Protein AF-A0A957YGZ9-F1 (afdb_monomer_lite)

Secondary structure (DSSP, 8-state):
--GGGTPPPEEEEPPPHHHHSHHHHTTT-TT--HHHHHHHHHHHHHHHHHTT-EEEEHHHHHHTTTTS--B-TTSSSB-HHHHHHHHHHHHHHHHHTT-S------

Foldseek 3Di:
DVVVVVAADEAEDDAWPCLLPVVVVCVVVVVDDNCNRCVVVVVVVVVCVVVVRHYHYCSVQVVVVSVDDQADPPGRDGDPVVVVSSVVSVVCSCVVVVVDDPPPPD

Radius of gyration: 16.59 Å; chains: 1; bounding box: 50×28×41 Å

Sequence (106 aa):
MTDAAEIKLVIVLFPYREQLYFEEYRIFAPELTWEEIDKPYQLMLEFCQENNIDVLDLADIFVNHKLEQFIYERDTHLNPLGNEIAADAIYEHLVSHHYTRSIGMN

Structure (mmCIF, N/CA/C/O backbone):
data_AF-A0A957YGZ9-F1
#
_entry.id   AF-A0A957YGZ9-F1
#
loop_
_atom_site.group_PDB
_atom_site.id
_atom_site.type_symbol
_atom_site.label_atom_id
_atom_site.label_alt_id
_atom_site.label_comp_id
_atom_site.label_asym_id
_atom_site.label_entity_id
_atom_site.label_seq_id
_atom_site.pdbx_PDB_ins_code
_atom_site.Cartn_x
_atom_site.Cartn_y
_atom_site.Cartn_z
_atom_site.occupancy
_atom_site.B_iso_or_equiv
_atom_site.auth_seq_id
_atom_site.auth_comp_id
_atom_site.auth_asym_id
_atom_site.auth_atom_id
_atom_site.pdbx_PDB_model_num
ATOM 1 N N . MET A 1 1 ? -8.695 17.126 17.177 1.00 59.16 1 MET A N 1
ATOM 2 C CA . MET A 1 1 ? -7.877 15.949 17.534 1.00 59.16 1 MET A CA 1
ATOM 3 C C . MET A 1 1 ? -8.819 14.770 17.671 1.00 59.16 1 MET A C 1
ATOM 5 O O . MET A 1 1 ? -9.837 14.929 18.335 1.00 59.16 1 MET A O 1
ATOM 9 N N . THR A 1 2 ? -8.533 13.650 17.014 1.00 76.75 2 THR A N 1
ATOM 10 C CA . THR A 1 2 ? -9.338 12.416 17.093 1.00 76.75 2 THR A CA 1
ATOM 11 C C . THR A 1 2 ? -9.388 11.853 18.514 1.00 76.75 2 THR A C 1
ATOM 13 O O . THR A 1 2 ? -10.424 11.339 18.925 1.00 76.75 2 THR A O 1
ATOM 16 N N . ASP A 1 3 ? -8.330 12.077 19.299 1.00 74.00 3 ASP A N 1
ATOM 17 C CA . ASP A 1 3 ? -8.224 11.637 20.696 1.00 74.00 3 ASP A CA 1
ATOM 18 C C . ASP A 1 3 ? -9.319 12.220 21.590 1.00 74.00 3 ASP A C 1
ATOM 20 O O . ASP A 1 3 ? -9.914 11.511 22.394 1.00 74.00 3 ASP A O 1
ATOM 24 N N . ALA A 1 4 ? -9.652 13.500 21.400 1.00 77.44 4 ALA A N 1
ATOM 25 C CA . ALA A 1 4 ? -10.712 14.168 22.155 1.00 77.44 4 ALA A CA 1
ATOM 26 C C . ALA A 1 4 ? -12.112 13.605 21.849 1.00 77.44 4 ALA A C 1
ATOM 28 O O . ALA A 1 4 ? -13.042 13.829 22.619 1.00 77.44 4 ALA A O 1
ATOM 29 N N . ALA A 1 5 ? -12.262 12.908 20.720 1.00 83.25 5 ALA A N 1
ATOM 30 C CA . ALA A 1 5 ? -13.495 12.249 20.309 1.00 83.25 5 ALA A CA 1
ATOM 31 C C . ALA A 1 5 ? -13.462 10.728 20.541 1.00 83.25 5 ALA A C 1
ATOM 33 O O . ALA A 1 5 ? -14.399 10.045 20.136 1.00 83.25 5 ALA A O 1
ATOM 34 N N . GLU A 1 6 ? -12.390 10.196 21.145 1.00 83.75 6 GLU A N 1
ATOM 35 C CA . GLU A 1 6 ? -12.156 8.755 21.321 1.00 83.75 6 GLU A CA 1
ATOM 36 C C . GLU A 1 6 ? -12.248 7.959 20.000 1.00 83.75 6 GLU A C 1
ATOM 38 O O . GLU A 1 6 ? -12.641 6.792 19.970 1.00 83.75 6 GLU A O 1
ATOM 43 N N . ILE A 1 7 ? -11.874 8.594 18.882 1.00 87.12 7 ILE A N 1
ATOM 44 C CA . ILE A 1 7 ? -11.827 7.967 17.558 1.00 87.12 7 ILE A CA 1
ATOM 45 C C . ILE A 1 7 ? -10.395 7.510 17.293 1.00 87.12 7 ILE A C 1
ATOM 47 O O . ILE A 1 7 ? -9.454 8.293 17.413 1.00 87.12 7 ILE A O 1
ATOM 51 N N . LYS A 1 8 ? -10.224 6.247 16.899 1.00 89.12 8 LYS A N 1
ATOM 52 C CA . LYS A 1 8 ? -8.933 5.738 16.429 1.00 89.12 8 LYS A CA 1
ATOM 53 C C . LYS A 1 8 ? -8.703 6.160 14.982 1.00 89.12 8 LYS A C 1
ATOM 55 O O . LYS A 1 8 ? -9.574 5.972 14.137 1.00 89.12 8 LYS A O 1
ATOM 60 N N . LEU A 1 9 ? -7.541 6.757 14.727 1.00 92.44 9 LEU A N 1
ATOM 61 C CA . LEU A 1 9 ? -7.042 7.013 13.383 1.00 92.44 9 LEU A CA 1
ATOM 62 C C . LEU A 1 9 ? -6.194 5.815 12.962 1.00 92.44 9 LEU A C 1
ATOM 64 O O . LEU A 1 9 ? -5.256 5.463 13.670 1.00 92.44 9 LEU A O 1
ATOM 68 N N . VAL A 1 10 ? -6.529 5.242 11.812 1.00 95.06 10 VAL A N 1
ATOM 69 C CA . VAL A 1 10 ? -5.707 4.257 11.109 1.00 95.06 10 VAL A CA 1
ATOM 70 C C . VAL A 1 10 ? -5.354 4.872 9.763 1.00 95.06 10 VAL A C 1
ATOM 72 O O . VAL A 1 10 ? -6.244 5.352 9.054 1.00 95.06 10 VAL A O 1
ATOM 75 N N . ILE A 1 11 ? -4.069 4.900 9.428 1.00 96.81 11 ILE A N 1
ATOM 76 C CA . ILE A 1 11 ? -3.597 5.324 8.110 1.00 96.81 11 ILE A CA 1
ATOM 77 C C . ILE A 1 11 ? -3.433 4.080 7.243 1.00 96.81 11 ILE A C 1
ATOM 79 O O . ILE A 1 11 ? -2.798 3.115 7.646 1.00 96.81 11 ILE A O 1
ATOM 83 N N . VAL A 1 12 ? -3.993 4.104 6.038 1.00 97.88 12 VAL A N 1
ATOM 84 C CA . VAL A 1 12 ? -3.724 3.081 5.024 1.00 97.88 12 VAL A CA 1
ATOM 85 C C . VAL A 1 12 ? -2.790 3.705 4.005 1.00 97.88 12 VAL A C 1
ATOM 87 O O . VAL A 1 12 ? -3.167 4.668 3.332 1.00 97.88 12 VAL A O 1
ATOM 90 N N . LEU A 1 13 ? -1.566 3.194 3.927 1.00 97.88 13 LEU A N 1
ATOM 91 C CA . LEU A 1 13 ? -0.551 3.721 3.033 1.00 97.88 13 LEU A CA 1
ATOM 92 C C . LEU A 1 13 ? -0.527 2.877 1.758 1.00 97.88 13 LEU A C 1
ATOM 94 O O . LEU A 1 13 ? -0.235 1.684 1.786 1.00 97.88 13 LEU A O 1
ATOM 98 N N . PHE A 1 14 ? -0.899 3.502 0.641 1.00 97.06 14 PHE A N 1
ATOM 99 C CA . PHE A 1 14 ? -0.884 2.865 -0.672 1.00 97.06 14 PHE A CA 1
ATOM 100 C C . PHE A 1 14 ? 0.474 3.091 -1.337 1.00 97.06 14 PHE A C 1
ATOM 102 O O . PHE A 1 14 ? 0.913 4.245 -1.396 1.00 97.06 14 PHE A O 1
ATOM 109 N N . PRO A 1 15 ? 1.121 2.044 -1.875 1.00 94.38 15 PRO A N 1
ATOM 110 C CA . PRO A 1 15 ? 2.327 2.218 -2.670 1.00 94.38 15 PRO A CA 1
ATOM 111 C C . PRO A 1 15 ? 2.030 2.962 -3.972 1.00 94.38 15 PRO A C 1
ATOM 113 O O . PRO A 1 15 ? 0.951 2.842 -4.559 1.00 94.38 15 PRO A O 1
ATOM 116 N N . TYR A 1 16 ? 3.030 3.682 -4.467 1.00 91.94 16 TYR A N 1
ATOM 117 C CA . TYR A 1 16 ? 3.029 4.228 -5.816 1.00 91.94 16 TYR A CA 1
ATOM 118 C C . TYR A 1 16 ? 3.169 3.108 -6.851 1.00 91.94 16 TYR A C 1
ATOM 120 O O . TYR A 1 16 ? 3.781 2.065 -6.599 1.00 91.94 16 TYR A O 1
ATOM 128 N N . ARG A 1 17 ? 2.666 3.344 -8.06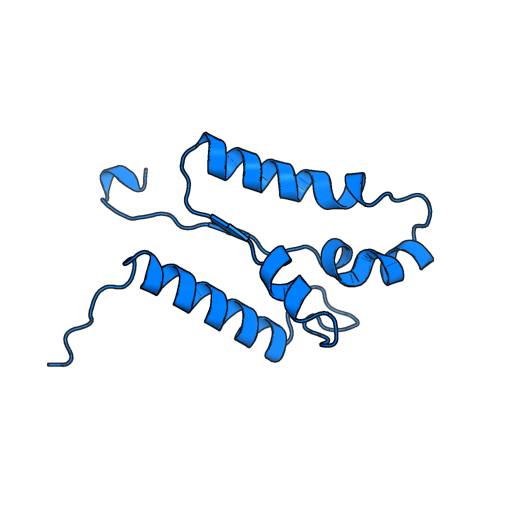7 1.00 91.19 17 ARG A N 1
ATOM 129 C CA . ARG A 1 17 ? 2.831 2.399 -9.180 1.00 91.19 17 ARG A CA 1
ATOM 130 C C . ARG A 1 17 ? 4.312 2.113 -9.438 1.00 91.19 17 ARG A C 1
ATOM 132 O O . ARG A 1 17 ? 4.693 0.975 -9.680 1.00 91.19 17 ARG A O 1
ATOM 139 N N . GLU A 1 18 ? 5.142 3.139 -9.342 1.00 91.25 18 GLU A N 1
ATOM 140 C CA . GLU A 1 18 ? 6.584 3.087 -9.540 1.00 91.25 18 GLU A CA 1
ATOM 141 C C . GLU A 1 18 ? 7.290 2.221 -8.488 1.00 91.25 18 GLU A C 1
ATOM 143 O O . GLU A 1 18 ? 8.304 1.605 -8.805 1.00 91.25 18 GLU A O 1
ATOM 148 N N . GLN A 1 19 ? 6.741 2.109 -7.271 1.00 91.56 19 GLN A N 1
ATOM 149 C CA . GLN A 1 19 ? 7.258 1.192 -6.248 1.00 91.56 19 GLN A CA 1
ATOM 150 C C . GLN A 1 19 ? 6.931 -0.269 -6.585 1.00 91.56 19 GLN A C 1
ATOM 152 O O . GLN A 1 19 ? 7.741 -1.165 -6.366 1.00 91.56 19 GLN A O 1
ATOM 157 N N . LEU A 1 20 ? 5.750 -0.526 -7.150 1.00 90.81 20 LEU A N 1
ATOM 158 C CA . LEU A 1 20 ? 5.311 -1.885 -7.478 1.00 90.81 20 LEU A CA 1
ATOM 159 C C . LEU A 1 20 ? 5.927 -2.415 -8.778 1.00 90.81 20 LEU A C 1
ATOM 161 O O . LEU A 1 20 ? 6.215 -3.605 -8.889 1.00 90.81 20 LEU A O 1
ATOM 165 N N . TYR A 1 21 ? 6.147 -1.527 -9.748 1.00 89.88 21 TYR A N 1
ATOM 166 C CA . TYR A 1 21 ? 6.586 -1.857 -11.106 1.00 89.88 21 TYR A CA 1
ATOM 167 C C . TYR A 1 21 ? 7.912 -1.171 -11.462 1.00 89.88 21 TYR A C 1
ATOM 169 O O . TYR A 1 21 ? 8.118 -0.740 -12.598 1.00 89.88 21 TYR A O 1
ATOM 177 N N . PHE A 1 22 ? 8.823 -1.053 -10.491 1.00 90.62 22 PHE A N 1
ATOM 178 C CA . PHE A 1 22 ? 10.068 -0.297 -10.647 1.00 90.62 22 PHE A CA 1
ATOM 179 C C . PHE A 1 22 ? 10.879 -0.712 -11.878 1.00 90.62 22 PHE A C 1
ATOM 181 O O . PHE A 1 22 ? 11.327 0.143 -12.636 1.00 90.62 22 PHE A O 1
ATOM 188 N N . GLU A 1 23 ? 11.019 -2.014 -12.131 1.00 90.31 23 GLU A N 1
ATOM 189 C CA . GLU A 1 23 ? 11.789 -2.512 -13.278 1.00 90.31 23 GLU A CA 1
ATOM 190 C C . GLU A 1 23 ? 11.192 -2.087 -14.629 1.00 90.31 23 GLU A C 1
ATOM 192 O O . GLU A 1 23 ? 11.938 -1.785 -15.559 1.00 90.31 23 GLU A O 1
ATOM 197 N N . GLU A 1 24 ? 9.863 -1.991 -14.741 1.00 89.38 24 GLU A N 1
ATOM 198 C CA . GLU A 1 24 ? 9.211 -1.452 -15.941 1.00 89.38 24 GLU A CA 1
ATOM 199 C C . GLU A 1 24 ? 9.484 0.047 -16.083 1.00 89.38 24 GLU A C 1
ATOM 201 O O . GLU A 1 24 ? 9.740 0.547 -17.179 1.00 89.38 24 GLU A O 1
ATOM 206 N N . TYR A 1 25 ? 9.471 0.769 -14.962 1.00 86.62 25 TYR A N 1
ATOM 207 C CA . TYR A 1 25 ? 9.685 2.211 -14.936 1.00 86.62 25 TYR A CA 1
ATOM 208 C C . TYR A 1 25 ? 11.133 2.600 -15.271 1.00 86.62 25 TYR A C 1
ATOM 210 O O . TYR A 1 25 ? 11.370 3.571 -15.996 1.00 86.62 25 TYR A O 1
ATOM 218 N N . ARG A 1 26 ? 12.115 1.798 -14.837 1.00 91.69 26 ARG A N 1
ATOM 219 C CA . ARG A 1 26 ? 13.547 1.997 -15.136 1.00 91.69 26 ARG A CA 1
ATOM 220 C C . ARG A 1 26 ? 13.874 1.997 -16.625 1.00 91.69 26 ARG A C 1
ATOM 222 O O . ARG A 1 26 ? 14.892 2.559 -17.015 1.00 91.69 26 ARG A O 1
ATOM 229 N N . ILE A 1 27 ? 13.033 1.388 -17.462 1.00 91.88 27 ILE A N 1
ATOM 230 C CA . ILE A 1 27 ? 13.199 1.429 -18.922 1.00 91.88 27 ILE A CA 1
ATOM 231 C C . ILE A 1 27 ? 13.085 2.872 -19.434 1.00 91.88 27 ILE A C 1
ATOM 233 O O . ILE A 1 27 ? 13.778 3.251 -20.378 1.00 91.88 27 ILE A O 1
ATOM 237 N N . PHE A 1 28 ? 12.225 3.677 -18.808 1.00 91.00 28 PHE A N 1
ATOM 238 C CA . PHE A 1 28 ? 11.933 5.048 -19.222 1.00 91.00 28 PHE A CA 1
ATOM 239 C C . PHE A 1 28 ? 12.742 6.097 -18.450 1.00 91.00 28 PHE A C 1
ATOM 241 O O . PHE A 1 28 ? 12.993 7.169 -18.996 1.00 91.00 28 PHE A O 1
ATOM 248 N N . ALA A 1 29 ? 13.165 5.783 -17.222 1.00 92.12 29 ALA A N 1
ATOM 249 C CA . ALA A 1 29 ? 13.971 6.650 -16.359 1.00 92.12 29 ALA A CA 1
ATOM 250 C C . ALA A 1 29 ? 15.124 5.855 -15.703 1.00 92.12 29 ALA A C 1
ATOM 252 O O . ALA A 1 29 ? 15.065 5.541 -14.512 1.00 92.12 29 ALA A O 1
ATOM 253 N N . PRO A 1 30 ? 16.157 5.453 -16.468 1.00 93.38 30 PRO A N 1
ATOM 254 C CA . PRO A 1 30 ? 17.231 4.581 -15.979 1.00 93.38 30 PRO A CA 1
ATOM 255 C C . PRO A 1 30 ? 18.124 5.219 -14.907 1.00 93.38 30 PRO A C 1
ATOM 257 O O . PRO A 1 30 ? 18.821 4.500 -14.188 1.00 93.38 30 PRO A O 1
ATOM 260 N N . GLU A 1 31 ? 18.133 6.548 -14.819 1.00 95.00 31 GLU A N 1
ATOM 261 C CA . GLU A 1 31 ? 18.830 7.326 -13.797 1.00 95.00 31 GLU A CA 1
ATOM 262 C C . GLU A 1 31 ? 18.146 7.279 -12.429 1.00 95.00 31 GLU A C 1
ATOM 264 O O . GLU A 1 31 ? 18.808 7.531 -11.425 1.00 95.00 31 GLU A O 1
ATOM 269 N N . LEU A 1 32 ? 16.852 6.947 -12.391 1.00 91.88 32 LEU A N 1
ATOM 270 C CA . LEU A 1 32 ? 16.073 6.932 -11.164 1.00 91.88 32 LEU A CA 1
ATOM 271 C C . LEU A 1 32 ? 16.439 5.706 -10.324 1.00 91.88 32 LEU A C 1
ATOM 273 O O . LEU A 1 32 ? 16.394 4.560 -10.786 1.00 91.88 32 LEU A O 1
ATOM 277 N N . THR A 1 33 ? 16.799 5.945 -9.071 1.00 94.38 33 THR A N 1
ATOM 278 C CA . THR A 1 33 ? 17.123 4.886 -8.115 1.00 94.38 33 THR A CA 1
ATOM 279 C C . THR A 1 33 ? 15.885 4.434 -7.342 1.00 94.38 33 THR A C 1
ATOM 281 O O . THR A 1 33 ? 14.935 5.193 -7.157 1.00 94.38 33 THR A O 1
ATOM 284 N N . TRP A 1 34 ? 15.909 3.192 -6.843 1.00 91.56 34 TRP A N 1
ATOM 285 C CA . TRP A 1 34 ? 14.866 2.699 -5.933 1.00 91.56 34 TRP A CA 1
ATOM 286 C C . TRP A 1 34 ? 14.738 3.604 -4.703 1.00 91.56 34 TRP A C 1
ATOM 288 O O . TRP A 1 34 ? 13.634 3.934 -4.288 1.00 91.56 34 TRP A O 1
ATOM 298 N N . GLU A 1 35 ? 15.875 4.052 -4.163 1.00 94.75 35 GLU A N 1
ATOM 299 C CA . GLU A 1 35 ? 15.920 4.928 -2.993 1.00 94.75 35 GLU A CA 1
ATOM 300 C C . GLU A 1 35 ? 15.170 6.246 -3.231 1.00 94.75 35 GLU A C 1
ATOM 302 O O . GLU A 1 35 ? 14.435 6.693 -2.357 1.00 94.75 35 GLU A O 1
ATOM 307 N N . GLU A 1 36 ? 15.292 6.858 -4.411 1.00 93.44 36 GLU A N 1
ATOM 308 C CA . GLU A 1 36 ? 14.579 8.102 -4.729 1.00 93.44 36 GLU A CA 1
ATOM 309 C C . GLU A 1 36 ? 13.058 7.924 -4.798 1.00 93.44 36 GLU A C 1
ATOM 311 O O . GLU A 1 36 ? 12.324 8.821 -4.380 1.00 93.44 36 GLU A O 1
ATOM 316 N N . ILE A 1 37 ? 12.585 6.776 -5.291 1.00 93.56 37 ILE A N 1
ATOM 317 C CA . ILE A 1 37 ? 11.152 6.457 -5.370 1.00 93.56 37 ILE A CA 1
ATOM 318 C C . ILE A 1 37 ? 10.592 6.105 -3.992 1.00 93.56 37 ILE A C 1
ATOM 320 O O . ILE A 1 37 ? 9.499 6.541 -3.637 1.00 93.56 37 ILE A O 1
ATOM 324 N N . ASP A 1 38 ? 11.327 5.301 -3.228 1.00 95.38 38 ASP A N 1
ATOM 325 C CA . ASP A 1 38 ? 10.831 4.692 -1.996 1.00 95.38 38 ASP A CA 1
ATOM 326 C C . ASP A 1 38 ? 10.973 5.617 -0.780 1.00 95.38 38 ASP A C 1
ATOM 328 O O . ASP A 1 38 ? 10.186 5.552 0.162 1.00 95.38 38 ASP A O 1
ATOM 332 N N . LYS A 1 39 ? 11.931 6.550 -0.798 1.00 96.31 39 LYS A N 1
ATOM 333 C CA . LYS A 1 39 ? 12.218 7.424 0.348 1.00 96.31 39 LYS A CA 1
ATOM 334 C C . LYS A 1 39 ? 11.007 8.198 0.882 1.00 96.31 39 LYS A C 1
ATOM 336 O O . LYS A 1 39 ? 10.834 8.208 2.099 1.00 96.31 39 LYS A O 1
ATOM 341 N N . PRO A 1 40 ? 10.150 8.840 0.063 1.00 95.94 40 PRO A N 1
ATOM 342 C CA . PRO A 1 40 ? 8.952 9.500 0.582 1.00 95.94 40 PRO A CA 1
ATOM 343 C C . PRO A 1 40 ? 8.003 8.541 1.309 1.00 95.94 40 PRO A C 1
ATOM 345 O O . PRO A 1 40 ? 7.375 8.935 2.288 1.00 95.94 40 PRO A O 1
ATOM 348 N N . TYR A 1 41 ? 7.909 7.293 0.845 1.00 96.81 41 TYR A N 1
ATOM 349 C CA . TYR A 1 41 ? 7.082 6.259 1.458 1.00 96.81 41 TYR A CA 1
ATOM 350 C C . TYR A 1 41 ? 7.637 5.841 2.821 1.00 96.81 41 TYR A C 1
ATOM 352 O O . TYR A 1 41 ? 6.913 5.862 3.815 1.00 96.81 41 TYR A O 1
ATOM 360 N N . GLN A 1 42 ? 8.944 5.577 2.887 1.00 97.44 42 GLN A N 1
ATOM 361 C CA . GLN A 1 42 ? 9.628 5.241 4.138 1.00 97.44 42 GLN A CA 1
ATOM 362 C C . GLN A 1 42 ? 9.508 6.363 5.173 1.00 97.44 42 GLN A C 1
ATOM 364 O O . GLN A 1 42 ? 9.175 6.101 6.323 1.00 97.44 42 GLN A O 1
ATOM 369 N N . LEU A 1 43 ? 9.651 7.627 4.758 1.00 98.00 43 LEU A N 1
ATOM 370 C CA . LEU A 1 43 ? 9.456 8.776 5.650 1.00 98.00 43 LEU A CA 1
ATOM 371 C C . LEU A 1 43 ? 8.036 8.833 6.243 1.00 98.00 43 LEU A C 1
ATOM 373 O O . LEU A 1 43 ? 7.865 9.262 7.383 1.00 98.00 43 LEU A O 1
ATOM 377 N N . MET A 1 44 ? 7.011 8.406 5.496 1.00 98.00 44 MET A N 1
ATOM 378 C CA . MET A 1 44 ? 5.639 8.329 6.010 1.00 98.00 44 MET A CA 1
ATOM 379 C C . MET A 1 44 ? 5.468 7.198 7.028 1.00 98.00 44 M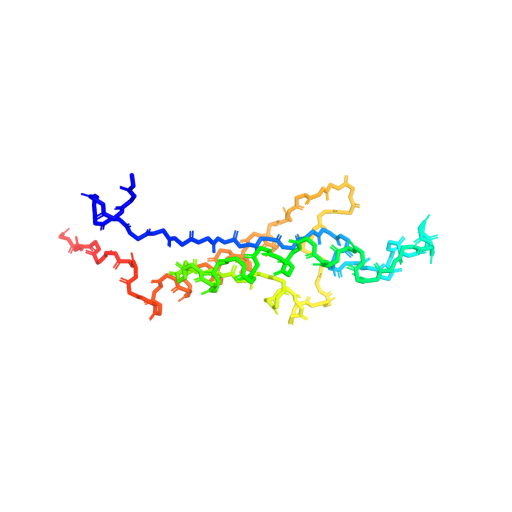ET A C 1
ATOM 381 O O . MET A 1 44 ? 4.803 7.403 8.045 1.00 98.00 44 MET A O 1
ATOM 385 N N . LEU A 1 45 ? 6.071 6.032 6.783 1.00 97.62 45 LEU A N 1
ATOM 386 C CA . LEU A 1 45 ? 6.066 4.911 7.728 1.00 97.62 45 LEU A CA 1
ATOM 387 C C . LEU A 1 45 ? 6.790 5.274 9.029 1.00 97.62 45 LEU A C 1
ATOM 389 O O . LEU A 1 45 ? 6.226 5.108 10.111 1.00 97.62 45 LEU A O 1
ATOM 393 N N . GLU A 1 46 ? 7.993 5.841 8.917 1.00 98.19 46 GLU A N 1
ATOM 394 C CA . GLU A 1 46 ? 8.786 6.334 10.048 1.00 98.19 46 GLU A CA 1
ATOM 395 C C . GLU A 1 46 ? 7.990 7.357 10.859 1.00 98.19 46 GLU A C 1
ATOM 397 O O . GLU A 1 46 ? 7.856 7.219 12.075 1.00 98.19 46 GLU A O 1
ATOM 402 N N . PHE A 1 47 ? 7.370 8.334 10.189 1.00 98.06 47 PHE A N 1
ATOM 403 C CA . PHE A 1 47 ? 6.523 9.321 10.851 1.00 98.06 47 PHE A CA 1
ATOM 404 C C . PHE A 1 47 ? 5.368 8.669 11.624 1.00 98.06 47 PHE A C 1
ATOM 406 O O . PHE A 1 47 ? 5.096 9.059 12.764 1.00 98.06 47 PHE A O 1
ATOM 413 N N . CYS A 1 48 ? 4.685 7.680 11.037 1.00 97.31 48 CYS A N 1
ATOM 414 C CA . CYS A 1 48 ? 3.603 6.973 11.722 1.00 97.31 48 CYS A CA 1
ATOM 415 C C . CYS A 1 48 ? 4.123 6.235 12.961 1.00 97.31 48 CYS A C 1
ATOM 417 O O . CYS A 1 48 ? 3.553 6.377 14.044 1.00 97.31 48 CYS A O 1
ATOM 419 N N . GLN A 1 49 ? 5.247 5.530 12.829 1.00 96.81 49 GLN A N 1
ATOM 420 C CA . GLN A 1 49 ? 5.881 4.801 13.923 1.00 96.81 49 GLN A CA 1
ATOM 421 C C . GLN A 1 49 ? 6.310 5.732 15.068 1.00 96.81 49 GLN A C 1
ATOM 423 O O . GLN A 1 49 ? 5.972 5.480 16.226 1.00 96.81 49 GLN A O 1
ATOM 428 N N . GLU A 1 50 ? 7.007 6.830 14.766 1.00 97.94 50 GLU A N 1
ATOM 429 C CA . GLU A 1 50 ? 7.481 7.806 15.757 1.00 97.94 50 GLU A CA 1
ATOM 430 C C . GLU A 1 50 ? 6.335 8.464 16.536 1.00 97.94 50 GLU A C 1
ATOM 432 O O . GLU A 1 50 ? 6.477 8.785 17.719 1.00 97.94 50 GLU A O 1
ATOM 437 N N . ASN A 1 51 ? 5.182 8.640 15.890 1.00 95.94 51 ASN A N 1
ATOM 438 C CA . ASN A 1 51 ? 4.012 9.285 16.481 1.00 95.94 51 ASN A CA 1
ATOM 439 C C . ASN A 1 51 ? 2.990 8.292 17.053 1.00 95.94 51 ASN A C 1
ATOM 441 O O . ASN A 1 51 ? 1.923 8.716 17.495 1.00 95.94 51 ASN A O 1
ATOM 445 N N . ASN A 1 52 ? 3.309 6.992 17.099 1.00 93.12 52 ASN A N 1
ATOM 446 C CA . ASN A 1 52 ? 2.391 5.924 17.520 1.00 93.12 52 ASN A CA 1
ATOM 447 C C . ASN A 1 52 ? 1.046 5.969 16.767 1.00 93.12 52 ASN A C 1
ATOM 449 O O . ASN A 1 52 ? -0.019 5.746 17.352 1.00 93.12 52 ASN A O 1
ATOM 453 N N . ILE A 1 53 ? 1.095 6.301 15.478 1.00 94.75 53 ILE A N 1
ATOM 454 C CA . ILE A 1 53 ? -0.051 6.251 14.576 1.00 94.75 53 ILE A CA 1
ATOM 455 C C . ILE A 1 53 ? -0.085 4.854 13.976 1.00 94.75 53 ILE A C 1
ATOM 457 O O . ILE A 1 53 ? 0.899 4.396 13.398 1.00 94.75 53 ILE A O 1
ATOM 461 N N . ASP A 1 54 ? -1.225 4.187 14.115 1.00 95.44 54 ASP A N 1
ATOM 462 C CA . ASP A 1 54 ? -1.420 2.891 13.489 1.00 95.44 54 ASP A CA 1
ATOM 463 C C . ASP A 1 54 ? -1.478 3.043 11.963 1.00 95.44 54 ASP A C 1
ATOM 465 O O . ASP A 1 54 ? -2.210 3.891 11.433 1.00 95.44 54 ASP A O 1
ATOM 469 N N . VAL A 1 55 ? -0.676 2.240 11.269 1.00 97.38 55 VAL A N 1
ATOM 470 C CA . VAL A 1 55 ? -0.501 2.304 9.821 1.00 97.38 55 VAL A CA 1
ATOM 471 C C . VAL A 1 55 ? -0.525 0.902 9.225 1.00 97.38 55 VAL A C 1
ATOM 473 O O . VAL A 1 55 ? 0.197 0.012 9.668 1.00 97.38 55 VAL A O 1
ATOM 476 N N . LEU A 1 56 ? -1.353 0.720 8.199 1.00 97.44 56 LEU A N 1
ATOM 477 C CA . LEU A 1 56 ? -1.337 -0.453 7.334 1.00 97.44 56 LEU A CA 1
ATOM 478 C C . LEU A 1 56 ? -0.520 -0.129 6.082 1.00 97.44 56 LEU A C 1
ATOM 480 O O . LEU A 1 56 ? -0.926 0.707 5.270 1.00 97.44 56 LEU A O 1
ATOM 484 N N . ASP A 1 57 ? 0.615 -0.805 5.934 1.00 97.25 57 ASP A N 1
ATOM 485 C CA . ASP A 1 57 ? 1.474 -0.735 4.755 1.00 97.25 57 ASP A CA 1
ATOM 486 C C . ASP A 1 57 ? 0.976 -1.711 3.676 1.00 97.25 57 ASP A C 1
ATOM 488 O O . ASP A 1 57 ? 1.090 -2.929 3.822 1.00 97.25 57 ASP A O 1
ATOM 492 N N . LEU A 1 58 ? 0.417 -1.188 2.579 1.00 96.88 58 LEU A N 1
ATOM 493 C CA . LEU A 1 58 ? -0.045 -2.033 1.476 1.00 96.88 58 LEU A CA 1
ATOM 494 C C . LEU A 1 58 ? 1.067 -2.420 0.492 1.00 96.88 58 LEU A C 1
ATOM 496 O O . LEU A 1 58 ? 0.848 -3.325 -0.314 1.00 96.88 58 LEU A O 1
ATOM 500 N N . ALA A 1 59 ? 2.246 -1.791 0.532 1.00 94.19 59 ALA A N 1
ATOM 501 C C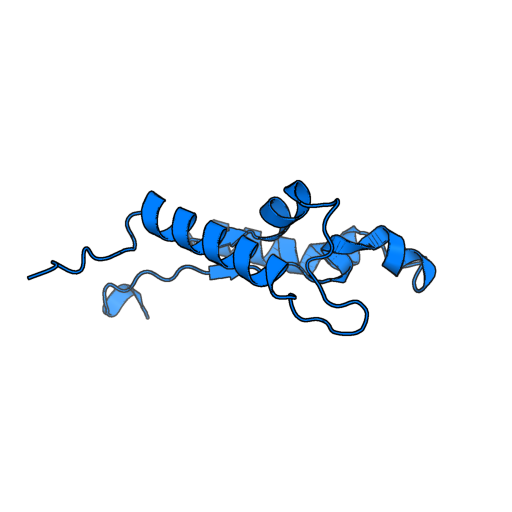A . ALA A 1 59 ? 3.366 -2.162 -0.335 1.00 94.19 59 ALA A CA 1
ATOM 502 C C . ALA A 1 59 ? 3.782 -3.614 -0.087 1.00 94.19 59 ALA A C 1
ATOM 504 O O . ALA A 1 59 ? 3.857 -4.408 -1.028 1.00 94.19 59 ALA A O 1
ATOM 505 N N . ASP A 1 60 ? 3.945 -3.979 1.184 1.00 91.50 60 ASP A N 1
ATOM 506 C CA . ASP A 1 60 ? 4.287 -5.338 1.606 1.00 91.50 60 ASP A CA 1
ATOM 507 C C . ASP A 1 60 ? 3.209 -6.361 1.222 1.00 91.50 60 ASP A C 1
ATOM 509 O O . ASP A 1 60 ? 3.524 -7.491 0.839 1.00 91.50 60 ASP A O 1
ATOM 513 N N . ILE A 1 61 ? 1.935 -5.960 1.249 1.00 94.69 61 ILE A N 1
ATOM 514 C CA . ILE A 1 61 ? 0.824 -6.810 0.810 1.00 94.69 61 ILE A CA 1
ATOM 515 C C . ILE A 1 61 ? 0.932 -7.076 -0.693 1.00 94.69 61 ILE A C 1
ATOM 517 O O . ILE A 1 61 ? 1.009 -8.232 -1.107 1.00 94.69 61 ILE A O 1
ATOM 521 N N . PHE A 1 62 ? 1.026 -6.033 -1.521 1.00 94.00 62 PHE A N 1
ATOM 522 C CA . PHE A 1 62 ? 1.111 -6.193 -2.977 1.00 94.00 62 PHE A CA 1
ATOM 523 C C . PHE A 1 62 ? 2.392 -6.905 -3.435 1.00 94.00 62 PHE A C 1
ATOM 525 O O . PHE A 1 62 ? 2.378 -7.608 -4.448 1.00 94.00 62 PHE A O 1
ATOM 532 N N . VAL A 1 63 ? 3.487 -6.811 -2.674 1.00 87.38 63 VAL A N 1
ATOM 533 C CA . VAL A 1 63 ? 4.718 -7.578 -2.922 1.00 87.38 63 VAL A CA 1
ATOM 534 C C . VAL A 1 63 ? 4.473 -9.093 -2.900 1.00 87.38 63 VAL A C 1
ATOM 536 O O . VAL A 1 63 ? 5.120 -9.821 -3.659 1.00 87.38 63 VAL A O 1
ATOM 539 N N . ASN A 1 64 ? 3.519 -9.578 -2.104 1.00 86.25 64 ASN A N 1
ATOM 540 C CA . ASN A 1 64 ? 3.153 -10.998 -2.073 1.00 86.25 64 ASN A CA 1
ATOM 541 C C . ASN A 1 64 ? 2.280 -11.424 -3.266 1.00 86.25 64 ASN A C 1
ATOM 543 O O . ASN A 1 64 ? 2.157 -12.618 -3.535 1.00 86.25 64 ASN A O 1
ATOM 547 N N . HIS A 1 65 ? 1.758 -10.461 -4.031 1.00 85.75 65 HIS A N 1
ATOM 548 C CA . HIS A 1 65 ? 0.912 -10.672 -5.208 1.00 85.75 65 HIS A CA 1
ATOM 549 C C . HIS A 1 65 ? 1.616 -10.350 -6.535 1.00 85.75 65 HIS A C 1
ATOM 551 O O . HIS A 1 65 ? 0.959 -10.286 -7.563 1.00 85.75 65 HIS A O 1
ATOM 557 N N . LYS A 1 66 ? 2.949 -10.190 -6.564 1.00 77.88 66 LYS A N 1
ATOM 558 C CA . LYS A 1 66 ? 3.766 -9.721 -7.717 1.00 77.88 66 LYS A CA 1
ATOM 559 C C . LYS A 1 66 ? 3.489 -10.323 -9.106 1.00 77.88 66 LYS A C 1
ATOM 561 O O . LYS A 1 66 ? 3.934 -9.752 -10.097 1.00 77.88 66 LYS A O 1
ATOM 566 N N . LEU A 1 67 ? 2.840 -11.484 -9.198 1.00 78.12 67 LEU A N 1
ATOM 567 C CA . LEU A 1 67 ? 2.466 -12.107 -10.476 1.00 78.12 67 LEU A CA 1
ATOM 568 C C . LEU A 1 67 ? 1.152 -11.559 -11.055 1.00 78.12 67 LEU A C 1
ATOM 570 O O . LEU A 1 67 ? 0.822 -11.840 -12.206 1.00 78.12 67 LEU A O 1
ATOM 574 N N . GLU A 1 68 ? 0.402 -10.804 -10.264 1.00 84.69 68 GLU A N 1
ATOM 575 C CA . GLU A 1 68 ? -0.883 -10.225 -10.616 1.00 84.69 68 GLU A CA 1
ATOM 576 C C . GLU A 1 68 ? -0.701 -8.769 -11.066 1.00 84.69 68 GLU A C 1
ATOM 578 O O . GLU A 1 68 ? 0.165 -8.037 -10.588 1.00 84.69 68 GLU A O 1
ATOM 583 N N . GLN A 1 69 ? -1.537 -8.321 -12.001 1.00 88.12 69 GLN A N 1
ATOM 584 C CA . GLN A 1 69 ? -1.626 -6.908 -12.344 1.00 88.12 69 GLN A CA 1
ATOM 585 C C . GLN A 1 69 ? -2.752 -6.303 -11.509 1.00 88.12 69 GLN A C 1
ATOM 587 O O . GLN A 1 69 ? -3.915 -6.610 -11.753 1.00 88.12 69 GLN A O 1
ATOM 592 N N . PHE A 1 70 ? -2.418 -5.462 -10.531 1.00 90.62 70 PHE A N 1
ATOM 593 C CA . PHE A 1 70 ? -3.374 -4.815 -9.616 1.00 90.62 70 PHE A CA 1
ATOM 594 C C . PHE A 1 70 ? -3.577 -3.327 -9.923 1.00 90.62 70 PHE A C 1
ATOM 596 O O . PHE A 1 70 ? -4.525 -2.734 -9.421 1.00 90.62 70 PHE A O 1
ATOM 603 N N . ILE A 1 71 ? -2.748 -2.734 -10.789 1.00 89.69 71 ILE A N 1
ATOM 604 C CA . ILE A 1 71 ? -2.911 -1.372 -11.323 1.00 89.69 71 ILE A CA 1
ATOM 605 C C . ILE A 1 71 ? -3.217 -1.455 -12.820 1.00 89.69 71 ILE A C 1
ATOM 607 O O . ILE A 1 71 ? -2.648 -2.273 -13.549 1.00 89.69 71 ILE A O 1
ATOM 611 N N . TYR A 1 72 ? -4.129 -0.614 -13.298 1.00 89.69 72 TYR A N 1
ATOM 612 C CA . TYR A 1 72 ? -4.420 -0.516 -14.727 1.00 89.69 72 TYR A CA 1
ATOM 613 C C . TYR A 1 72 ? -3.174 -0.102 -15.532 1.00 89.69 72 TYR A C 1
ATOM 615 O O . TYR A 1 72 ? -2.389 0.738 -15.121 1.00 89.69 72 TYR A O 1
ATOM 623 N N . GLU A 1 73 ? -2.988 -0.647 -16.734 1.00 87.44 73 GLU A N 1
ATOM 624 C CA . GLU A 1 73 ? -1.766 -0.406 -17.529 1.00 87.44 73 GLU A CA 1
ATOM 625 C C . GLU A 1 73 ? -1.515 1.083 -17.857 1.00 87.44 73 GLU A C 1
ATOM 627 O O . GLU A 1 73 ? -0.373 1.533 -17.957 1.00 87.44 73 GLU A O 1
ATOM 632 N N . ARG A 1 74 ? -2.594 1.855 -18.034 1.00 87.94 74 ARG A N 1
ATOM 633 C CA . ARG A 1 74 ? -2.566 3.262 -18.472 1.00 87.94 74 ARG A CA 1
ATOM 634 C C . ARG A 1 74 ? -3.178 4.225 -17.461 1.00 87.94 74 ARG A C 1
ATOM 636 O O . ARG A 1 74 ? -3.507 5.353 -17.816 1.00 87.94 74 ARG A O 1
ATOM 643 N N . ASP A 1 75 ? -3.381 3.765 -16.237 1.00 89.06 75 ASP A N 1
ATOM 644 C CA . ASP A 1 75 ? -4.055 4.513 -15.187 1.00 89.06 75 ASP A CA 1
ATOM 645 C C . ASP A 1 75 ? -3.355 4.203 -13.852 1.00 89.06 75 ASP A C 1
ATOM 647 O O . ASP A 1 75 ? -2.836 3.111 -13.649 1.00 89.06 75 ASP A O 1
ATOM 651 N N . THR A 1 76 ? -3.241 5.194 -12.972 1.00 88.75 76 THR A N 1
ATOM 652 C CA . THR A 1 76 ? -2.542 5.075 -11.684 1.00 88.75 76 THR A CA 1
ATOM 653 C C . THR A 1 76 ? -3.377 4.394 -10.598 1.00 88.75 76 THR A C 1
ATOM 655 O O . THR A 1 76 ? -2.861 4.132 -9.516 1.00 88.75 76 THR A O 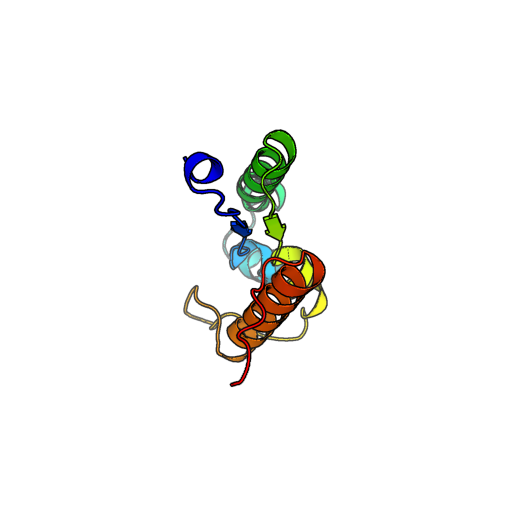1
ATOM 658 N N . HIS A 1 77 ? -4.662 4.134 -10.842 1.00 94.69 77 HIS A N 1
ATOM 659 C CA . HIS A 1 77 ? -5.569 3.518 -9.880 1.00 94.69 77 HIS A CA 1
ATOM 660 C C . HIS A 1 77 ? -5.469 1.990 -9.877 1.00 94.69 77 HIS A C 1
ATOM 662 O O . HIS A 1 77 ? -5.164 1.343 -10.886 1.00 94.69 77 HIS A O 1
ATOM 668 N N . LEU A 1 78 ? -5.835 1.411 -8.733 1.00 95.56 78 LEU A N 1
ATOM 669 C CA . LEU A 1 78 ? -6.062 -0.020 -8.608 1.00 95.56 78 LEU A CA 1
ATOM 670 C C . LEU A 1 78 ? -7.203 -0.473 -9.529 1.00 95.56 78 LEU A C 1
ATOM 672 O O . LEU A 1 78 ? -8.234 0.194 -9.656 1.00 95.56 78 LEU A O 1
ATOM 676 N N . ASN A 1 79 ? -7.041 -1.646 -10.129 1.00 95.62 79 ASN A N 1
ATOM 677 C CA . ASN A 1 79 ? -8.115 -2.352 -10.819 1.00 95.62 79 ASN A CA 1
ATOM 678 C C . ASN A 1 79 ? -8.994 -3.122 -9.802 1.00 95.62 79 ASN A C 1
ATOM 680 O O . ASN A 1 79 ? -8.740 -3.039 -8.598 1.00 95.62 79 ASN A O 1
ATOM 684 N N . PRO A 1 80 ? -10.055 -3.841 -10.216 1.00 97.19 80 PRO A N 1
ATOM 685 C CA . PRO A 1 80 ? -10.943 -4.518 -9.269 1.00 97.19 80 PRO A CA 1
ATOM 686 C C . PRO A 1 80 ? -10.218 -5.512 -8.353 1.00 97.19 80 PRO A C 1
ATOM 688 O O . PRO A 1 80 ? -10.487 -5.517 -7.160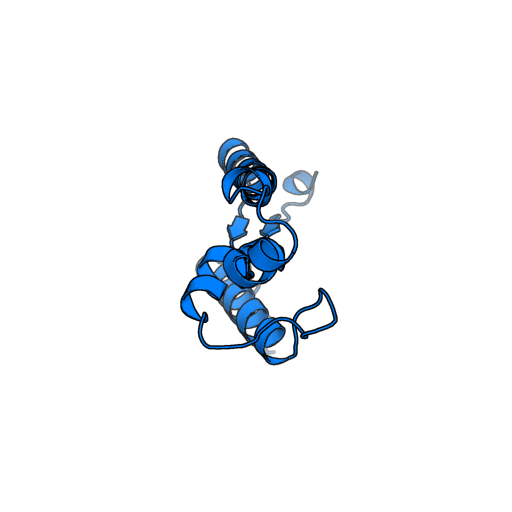 1.00 97.19 80 PRO A O 1
ATOM 691 N N . LEU A 1 81 ? -9.252 -6.264 -8.889 1.00 95.19 81 LEU A N 1
ATOM 692 C CA . LEU A 1 81 ? -8.429 -7.206 -8.127 1.00 95.19 81 LEU A CA 1
ATOM 693 C C . LEU A 1 81 ? -7.544 -6.483 -7.103 1.00 95.19 81 LEU A C 1
ATOM 695 O O . LEU A 1 81 ? -7.494 -6.867 -5.942 1.00 95.19 81 LEU A O 1
ATOM 699 N N . GLY A 1 82 ? -6.899 -5.383 -7.501 1.00 95.69 82 GLY A N 1
ATOM 700 C CA . GLY A 1 82 ? -6.116 -4.561 -6.578 1.00 95.69 82 GLY A CA 1
ATOM 701 C C . GLY A 1 82 ? -6.964 -3.962 -5.453 1.00 95.69 82 GLY A C 1
ATOM 702 O O . GLY A 1 82 ? -6.525 -3.920 -4.306 1.00 95.69 82 GLY A O 1
ATOM 703 N N . ASN A 1 83 ? -8.192 -3.530 -5.763 1.00 97.50 83 ASN A N 1
ATOM 704 C CA . ASN A 1 83 ? -9.135 -3.046 -4.752 1.00 97.50 83 ASN A CA 1
ATOM 705 C C . ASN A 1 83 ? -9.601 -4.165 -3.812 1.00 97.50 83 ASN A C 1
ATOM 707 O O . ASN A 1 83 ? -9.750 -3.902 -2.625 1.00 97.50 83 ASN A O 1
ATOM 711 N N . GLU A 1 84 ? -9.823 -5.380 -4.319 1.00 97.38 84 GLU A N 1
ATOM 712 C CA . GLU A 1 84 ? -10.183 -6.553 -3.511 1.00 97.38 84 GLU A CA 1
ATOM 713 C C . GLU A 1 84 ? -9.068 -6.892 -2.514 1.00 97.38 84 GLU A C 1
ATOM 715 O O . GLU A 1 84 ? -9.312 -6.884 -1.312 1.00 97.38 84 GL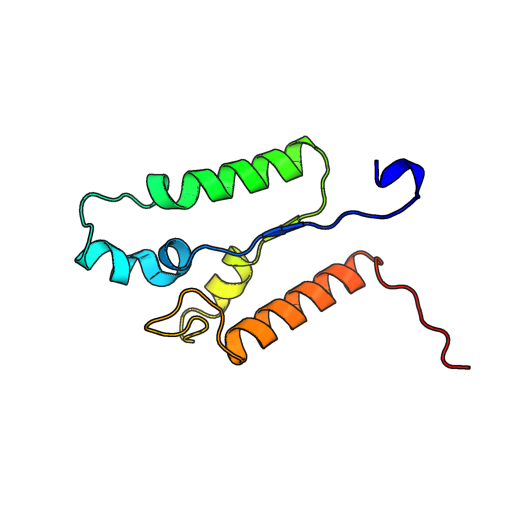U A O 1
ATOM 720 N N . ILE A 1 85 ? -7.825 -7.029 -2.990 1.00 96.25 85 ILE A N 1
ATOM 721 C CA . ILE A 1 85 ? -6.646 -7.289 -2.143 1.00 96.25 85 ILE A CA 1
ATOM 722 C C . ILE A 1 85 ? -6.485 -6.205 -1.067 1.00 96.25 85 ILE A C 1
ATOM 724 O O . ILE A 1 85 ? -6.275 -6.511 0.108 1.00 96.25 85 ILE A O 1
ATOM 728 N N . ALA A 1 86 ? -6.599 -4.928 -1.447 1.00 97.31 86 ALA A N 1
ATOM 729 C CA . ALA A 1 86 ? -6.501 -3.826 -0.494 1.00 97.31 86 ALA A CA 1
ATOM 730 C C . ALA A 1 86 ? -7.642 -3.856 0.533 1.00 97.31 86 ALA A C 1
ATOM 732 O O . ALA A 1 86 ? -7.401 -3.651 1.720 1.00 97.31 86 ALA A O 1
ATOM 733 N N . ALA A 1 87 ? -8.879 -4.104 0.097 1.00 97.94 87 ALA A N 1
ATOM 734 C CA . ALA A 1 87 ? -10.040 -4.152 0.978 1.00 97.94 87 ALA A CA 1
ATOM 735 C C . ALA A 1 87 ? -9.938 -5.295 1.995 1.00 97.94 87 ALA A C 1
ATOM 737 O O . ALA A 1 87 ? -10.230 -5.070 3.171 1.00 97.94 87 ALA A O 1
ATOM 738 N N . ASP A 1 88 ? -9.479 -6.470 1.567 1.00 97.25 88 ASP A N 1
ATOM 739 C CA . ASP A 1 88 ? -9.272 -7.621 2.443 1.00 97.25 88 ASP A CA 1
ATOM 740 C C . ASP A 1 88 ? -8.190 -7.327 3.487 1.00 97.25 88 ASP A C 1
ATOM 742 O O . ASP A 1 88 ? -8.441 -7.474 4.685 1.00 97.25 88 ASP A O 1
ATOM 746 N N . ALA A 1 89 ? -7.038 -6.790 3.071 1.00 96.81 89 ALA A N 1
ATOM 747 C CA . ALA A 1 89 ? -5.973 -6.399 3.996 1.00 96.81 89 ALA A CA 1
ATOM 748 C C . ALA A 1 89 ? -6.437 -5.330 5.003 1.00 96.81 89 ALA A C 1
ATOM 750 O O . ALA A 1 89 ? -6.157 -5.426 6.200 1.00 96.81 89 ALA A O 1
ATOM 751 N N . ILE A 1 90 ? -7.196 -4.328 4.543 1.00 97.12 90 ILE A N 1
ATOM 752 C CA . ILE A 1 90 ? -7.785 -3.302 5.416 1.00 97.12 90 ILE A CA 1
ATOM 753 C C . ILE A 1 90 ? -8.747 -3.945 6.416 1.00 97.12 90 ILE A C 1
ATOM 755 O O . ILE A 1 90 ? -8.695 -3.636 7.607 1.00 97.12 90 ILE A O 1
ATOM 759 N N . TYR A 1 91 ? -9.628 -4.835 5.962 1.00 96.50 91 TYR A N 1
ATOM 760 C CA . TYR A 1 91 ? -10.586 -5.507 6.832 1.00 96.50 91 TYR A CA 1
ATOM 761 C C . TYR A 1 91 ? -9.884 -6.347 7.904 1.00 96.50 91 TYR A C 1
ATOM 763 O O . TYR A 1 91 ? -10.193 -6.212 9.091 1.00 96.50 91 TYR A O 1
ATOM 771 N N . GLU A 1 92 ? -8.910 -7.165 7.509 1.00 95.81 92 GLU A N 1
ATOM 772 C CA . GLU A 1 92 ? -8.122 -7.990 8.424 1.00 95.81 92 GLU A CA 1
ATOM 773 C C . GLU A 1 92 ? -7.372 -7.142 9.457 1.00 95.81 92 GLU A C 1
ATOM 775 O O . GLU A 1 92 ? -7.393 -7.461 10.652 1.00 95.81 92 GLU A O 1
ATOM 780 N N . HIS A 1 93 ? -6.777 -6.021 9.036 1.00 95.56 93 HIS A N 1
ATOM 781 C CA . HIS A 1 93 ? -6.110 -5.080 9.937 1.00 95.56 93 HIS A CA 1
ATOM 782 C C . HIS A 1 93 ? -7.085 -4.498 10.966 1.00 95.56 93 HIS A C 1
ATOM 784 O O . HIS A 1 93 ? -6.829 -4.545 12.171 1.00 95.56 93 HIS A O 1
ATOM 790 N N . LEU A 1 94 ? -8.253 -4.025 10.518 1.00 94.69 94 LEU A N 1
ATOM 791 C CA . LEU A 1 94 ? -9.275 -3.455 11.400 1.00 94.69 94 LEU A CA 1
ATOM 792 C C . LEU A 1 94 ? -9.839 -4.481 12.396 1.00 94.69 94 LEU A C 1
ATOM 794 O O . LEU A 1 94 ? -10.103 -4.132 13.550 1.00 94.69 94 LEU A O 1
ATOM 798 N N . VAL A 1 95 ? -10.042 -5.733 11.976 1.00 94.12 95 VAL A N 1
ATOM 799 C CA . VAL A 1 95 ? -10.572 -6.802 12.839 1.00 94.12 95 VAL A CA 1
ATOM 800 C C . VAL A 1 95 ? -9.533 -7.256 13.862 1.00 94.12 95 VAL A C 1
ATOM 802 O O . VAL A 1 95 ? -9.851 -7.349 15.051 1.00 94.12 95 VAL A O 1
ATOM 805 N N . SER A 1 96 ? -8.298 -7.512 13.423 1.00 92.88 96 SER A N 1
ATOM 806 C CA . SER A 1 96 ? -7.208 -7.995 14.285 1.00 92.88 96 SER A CA 1
ATOM 807 C C . SER A 1 96 ? -6.826 -6.998 15.382 1.00 92.88 96 SER A C 1
ATOM 809 O O . SER A 1 96 ? -6.482 -7.412 16.488 1.00 92.88 96 SER A O 1
ATOM 811 N N . HIS A 1 97 ? -6.980 -5.699 15.121 1.00 89.00 97 HIS A N 1
ATOM 812 C CA . HIS A 1 97 ? -6.727 -4.629 16.089 1.00 89.00 97 HIS A CA 1
ATOM 813 C C . HIS A 1 97 ? -7.987 -4.166 16.844 1.00 89.00 97 HIS A C 1
ATOM 815 O O . HIS A 1 97 ? -7.940 -3.206 17.615 1.00 89.00 97 HIS A O 1
ATOM 821 N N . HIS A 1 98 ? -9.119 -4.857 16.662 1.00 86.62 98 HIS A N 1
ATOM 822 C CA . HIS A 1 98 ? -10.394 -4.577 17.330 1.00 86.62 98 HIS A CA 1
ATOM 823 C C . HIS A 1 98 ? -10.965 -3.167 17.073 1.00 86.62 98 HIS A C 1
ATOM 825 O O . HIS A 1 98 ? -11.637 -2.591 17.932 1.00 86.62 98 HIS A O 1
ATOM 831 N N . TYR A 1 99 ? -10.753 -2.611 15.877 1.00 86.06 99 TYR A N 1
ATOM 832 C CA . TYR A 1 99 ? -11.328 -1.321 15.467 1.00 86.06 99 TYR A CA 1
ATOM 833 C C . TYR A 1 99 ? -12.754 -1.427 14.922 1.00 86.06 99 TYR A C 1
ATOM 835 O O . TYR A 1 99 ? -13.423 -0.416 14.695 1.00 86.06 99 TYR A O 1
ATOM 843 N N . THR A 1 100 ? -13.264 -2.642 14.745 1.00 80.50 100 THR A N 1
ATOM 844 C CA . THR A 1 100 ? -14.645 -2.881 14.329 1.00 80.50 100 THR A CA 1
ATOM 845 C C . THR A 1 100 ? -15.591 -2.866 15.526 1.00 80.50 100 THR A C 1
ATOM 847 O O . THR A 1 100 ? -15.366 -3.563 16.516 1.00 80.50 100 THR A O 1
ATOM 850 N N . ARG A 1 101 ? -16.712 -2.145 15.424 1.00 73.44 101 ARG A N 1
ATOM 851 C CA . ARG A 1 101 ? -17.833 -2.324 16.356 1.00 73.44 101 ARG A CA 1
ATOM 852 C C . ARG A 1 101 ? -18.662 -3.518 15.902 1.00 73.44 101 ARG A C 1
ATOM 854 O O . ARG A 1 101 ? -19.072 -3.567 14.745 1.00 73.44 101 ARG A O 1
ATOM 861 N N . SER A 1 102 ? -18.969 -4.433 16.816 1.00 65.81 102 SER A N 1
ATOM 862 C CA . SER A 1 102 ? -20.002 -5.439 16.586 1.00 65.81 102 SER A CA 1
ATOM 863 C C . SER A 1 102 ? -21.321 -4.706 16.367 1.00 65.81 102 SER A C 1
ATOM 865 O O . SER A 1 102 ? -21.900 -4.158 17.307 1.00 65.81 102 SER A O 1
ATOM 867 N N . ILE A 1 103 ? -21.790 -4.648 15.125 1.00 63.72 103 ILE A N 1
ATOM 868 C CA . ILE A 1 103 ? -23.157 -4.220 14.863 1.00 63.72 103 ILE A CA 1
ATOM 869 C C . ILE A 1 103 ? -24.005 -5.383 15.364 1.00 63.72 103 ILE A C 1
ATOM 871 O O . ILE A 1 103 ? -24.031 -6.441 14.740 1.00 63.72 103 ILE A O 1
ATOM 875 N N . GLY A 1 104 ? -24.601 -5.236 16.549 1.00 51.12 104 GLY A N 1
ATOM 876 C CA . GLY A 1 104 ? -25.559 -6.214 17.046 1.00 51.12 104 GLY A CA 1
ATOM 877 C C . GLY A 1 104 ? -26.628 -6.406 15.978 1.00 51.12 104 GLY A C 1
ATOM 878 O O . GLY A 1 104 ? -27.377 -5.474 15.688 1.00 51.12 104 GLY A O 1
ATOM 879 N N . MET A 1 105 ? -26.648 -7.582 15.352 1.00 50.88 105 MET A N 1
ATOM 880 C CA . MET A 1 105 ? -27.772 -8.013 14.533 1.00 50.88 105 MET A CA 1
ATOM 881 C C . MET A 1 105 ? -28.925 -8.280 15.503 1.00 50.88 105 MET A C 1
ATOM 883 O O . MET A 1 105 ? -29.017 -9.368 16.068 1.00 50.88 105 MET A O 1
ATOM 887 N N . ASN A 1 106 ? -29.715 -7.239 15.772 1.00 46.66 106 ASN A N 1
ATOM 888 C CA . ASN A 1 106 ? -31.037 -7.370 16.381 1.00 46.66 106 ASN A CA 1
ATOM 889 C C . ASN A 1 106 ? -32.032 -7.875 15.338 1.00 46.66 106 ASN A C 1
ATOM 891 O O . ASN A 1 106 ? -31.994 -7.346 14.203 1.00 46.66 106 ASN A O 1
#

pLDDT: mean 90.12, std 10.11, range [46.66, 98.19]